Protein AF-X1PPM9-F1 (afdb_monomer_lite)

Secondary structure (DSSP, 8-state):
--EEEE--SSTTT--HHHHHHHHHH-B-TT-PBPEEEEEE-IIIIIHHHTT-GGGHHHHHHHHSSSTHHHHHHHHHTTSS-HHHHHHHHHHHHHHHHHHTT-SEEEEE----SSS--S-EEEEEES-HHHHHHHHHHHHS----TTS--S------

Organism: NCBI:txid412755

Radius of gyration: 18.26 Å; chains: 1; bounding box: 56×37×51 Å

pLDDT: mean 86.13, std 15.27, range [41.34, 98.5]

Structure (mmCIF, N/CA/C/O backbone):
data_AF-X1PPM9-F1
#
_entry.id   AF-X1PPM9-F1
#
loop_
_atom_site.group_PDB
_atom_site.id
_atom_site.type_symbol
_atom_site.label_atom_id
_atom_site.label_alt_id
_atom_site.label_comp_id
_atom_site.label_asym_id
_atom_site.label_entity_id
_atom_site.label_seq_id
_atom_site.pdbx_PDB_ins_code
_atom_site.Cartn_x
_atom_site.Cartn_y
_atom_site.Cartn_z
_atom_site.occupancy
_atom_site.B_iso_or_equiv
_atom_site.auth_seq_id
_atom_site.auth_comp_id
_atom_site.auth_asym_id
_atom_site.auth_atom_id
_atom_site.pdbx_PDB_model_num
ATOM 1 N N . SER A 1 1 ? 13.149 1.661 -19.475 1.00 69.06 1 SER A N 1
ATOM 2 C CA . SER A 1 1 ? 12.434 1.715 -18.191 1.00 69.06 1 SER A CA 1
ATOM 3 C C . SER A 1 1 ? 11.680 3.024 -18.081 1.00 69.06 1 SER A C 1
ATOM 5 O O . SER A 1 1 ? 12.288 4.085 -18.202 1.00 69.06 1 SER A O 1
ATOM 7 N N . SER A 1 2 ? 10.362 2.937 -17.931 1.00 85.44 2 SER A N 1
ATOM 8 C CA . SER A 1 2 ? 9.501 4.077 -17.608 1.00 85.44 2 SER A CA 1
ATOM 9 C C . SER A 1 2 ? 9.256 4.099 -16.104 1.00 85.44 2 SER A C 1
ATOM 11 O O . SER A 1 2 ? 9.247 3.050 -15.465 1.00 85.44 2 SER A O 1
ATOM 13 N N . PHE A 1 3 ? 9.021 5.283 -15.553 1.00 88.94 3 PHE A N 1
ATOM 14 C CA . PHE A 1 3 ? 8.769 5.479 -14.131 1.00 88.94 3 PHE A CA 1
ATOM 15 C C . PHE A 1 3 ? 7.473 6.268 -13.939 1.00 88.94 3 PHE A C 1
ATOM 17 O O . PHE A 1 3 ? 7.254 7.268 -14.625 1.00 88.94 3 PHE A O 1
ATOM 24 N N . ALA A 1 4 ? 6.631 5.842 -13.000 1.00 92.94 4 ALA A N 1
ATOM 25 C CA . ALA A 1 4 ? 5.403 6.537 -12.639 1.00 92.94 4 ALA A CA 1
ATOM 26 C C . ALA A 1 4 ? 5.354 6.836 -11.139 1.00 92.94 4 ALA A C 1
ATOM 28 O O . ALA A 1 4 ? 5.344 5.929 -10.304 1.00 92.94 4 ALA A O 1
ATOM 29 N N . LEU A 1 5 ? 5.233 8.123 -10.811 1.00 94.00 5 LEU A N 1
ATOM 30 C CA . LEU A 1 5 ? 4.837 8.577 -9.483 1.00 94.00 5 LEU A CA 1
ATOM 31 C C . LEU A 1 5 ? 3.307 8.579 -9.386 1.00 94.00 5 LEU A C 1
ATOM 33 O O . LEU A 1 5 ? 2.625 9.215 -10.189 1.00 94.00 5 LEU A O 1
ATOM 37 N N . ILE A 1 6 ? 2.770 7.886 -8.387 1.00 94.81 6 ILE A N 1
ATOM 38 C CA . ILE A 1 6 ? 1.341 7.842 -8.086 1.00 94.81 6 ILE A CA 1
ATOM 39 C C . ILE A 1 6 ? 1.112 8.555 -6.756 1.00 94.81 6 ILE A C 1
ATOM 41 O O . ILE A 1 6 ? 1.338 7.981 -5.690 1.00 94.81 6 ILE A O 1
ATOM 45 N N . ASP A 1 7 ? 0.626 9.792 -6.841 1.00 93.00 7 ASP A N 1
ATOM 46 C CA . ASP A 1 7 ? 0.238 10.612 -5.692 1.00 93.00 7 ASP A CA 1
ATOM 47 C C . ASP A 1 7 ? -1.289 10.805 -5.663 1.00 93.00 7 ASP A C 1
ATOM 49 O O . ASP A 1 7 ? -1.839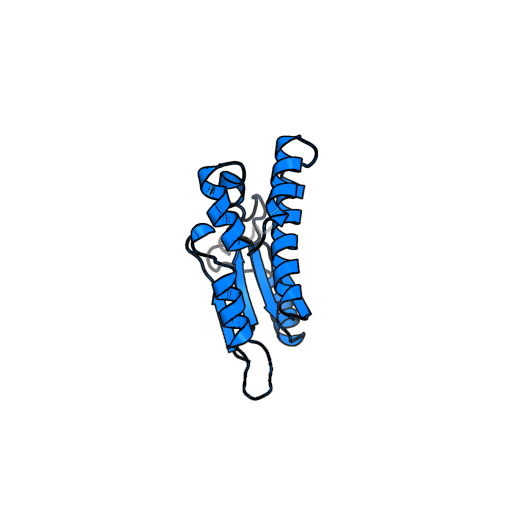 11.704 -6.307 1.00 93.00 7 ASP A O 1
ATOM 53 N N . PRO A 1 8 ? -2.031 9.895 -5.011 1.00 91.38 8 PRO A N 1
ATOM 54 C CA . PRO A 1 8 ? -3.467 10.037 -4.890 1.00 91.38 8 PRO A CA 1
ATOM 55 C C . PRO A 1 8 ? -3.798 11.081 -3.810 1.00 91.38 8 PRO A C 1
ATOM 57 O O . PRO A 1 8 ? -3.295 10.980 -2.693 1.00 91.38 8 PRO A O 1
ATOM 60 N N . PRO A 1 9 ? -4.800 11.957 -4.014 1.00 86.94 9 PRO A N 1
ATOM 61 C CA . PRO A 1 9 ? -5.255 12.888 -2.969 1.00 86.94 9 PRO A CA 1
ATOM 62 C C . PRO A 1 9 ? -5.887 12.179 -1.748 1.00 86.94 9 PRO A C 1
ATOM 64 O O . PRO A 1 9 ? -6.321 12.815 -0.793 1.00 86.94 9 PRO A O 1
ATOM 67 N N . GLY A 1 10 ? -6.016 10.850 -1.792 1.00 89.50 10 GLY A N 1
ATOM 68 C CA . GLY A 1 10 ? -6.498 10.005 -0.708 1.00 89.50 10 GLY A CA 1
ATOM 69 C C . GLY A 1 10 ? -6.859 8.603 -1.199 1.00 89.50 10 GLY A C 1
ATOM 70 O O . GLY A 1 10 ? -7.003 8.355 -2.400 1.00 89.50 10 GLY A O 1
ATOM 71 N N . TYR A 1 11 ? -7.080 7.676 -0.262 1.00 92.44 11 TYR A N 1
ATOM 72 C CA . TYR A 1 11 ? -7.285 6.254 -0.580 1.00 92.44 11 TYR A CA 1
ATOM 73 C C . TYR A 1 11 ? -8.468 5.985 -1.530 1.00 92.44 11 TYR A C 1
ATOM 75 O O . TYR A 1 11 ? -8.435 5.035 -2.300 1.00 92.44 11 TYR A O 1
ATOM 83 N N . LYS A 1 12 ? -9.499 6.846 -1.548 1.00 93.88 12 LYS A N 1
ATOM 84 C CA . LYS A 1 12 ? -10.661 6.706 -2.449 1.00 93.88 12 LYS A CA 1
ATOM 85 C C . LYS A 1 12 ? -10.312 6.871 -3.936 1.00 93.88 12 LYS A C 1
ATOM 87 O O . LYS A 1 12 ? -11.069 6.415 -4.798 1.00 93.88 12 LYS A O 1
ATOM 92 N N . ARG A 1 13 ? -9.218 7.577 -4.245 1.00 93.56 13 ARG A N 1
ATOM 93 C CA . ARG A 1 13 ? -8.763 7.856 -5.618 1.00 93.56 13 ARG A CA 1
ATOM 94 C C . ARG A 1 13 ? -7.652 6.912 -6.076 1.00 93.56 13 ARG A C 1
ATOM 96 O O . ARG A 1 13 ? -7.485 6.751 -7.280 1.00 93.56 13 ARG A O 1
ATOM 103 N N . LEU A 1 14 ? -6.979 6.226 -5.153 1.00 94.19 14 LEU A N 1
ATOM 104 C CA . LEU A 1 14 ? -6.056 5.141 -5.475 1.00 94.19 14 LEU A CA 1
ATOM 105 C C . LEU A 1 14 ? -6.854 3.858 -5.734 1.00 94.19 14 LEU A C 1
ATOM 107 O O . LEU A 1 14 ? -7.304 3.201 -4.804 1.00 94.19 14 LEU A O 1
ATOM 111 N N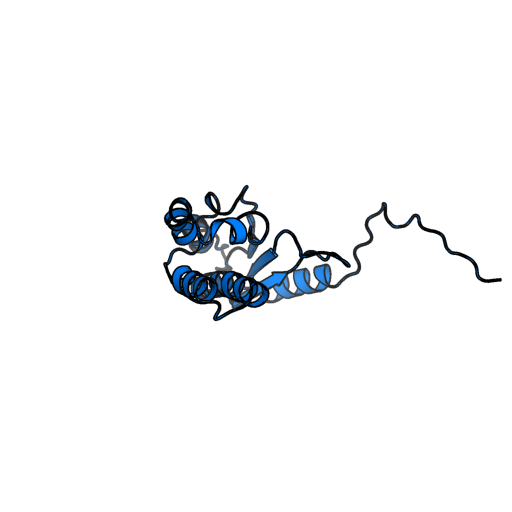 . ARG A 1 15 ? -7.097 3.529 -7.006 1.00 96.31 15 ARG A N 1
ATOM 112 C CA . ARG A 1 15 ? -7.867 2.338 -7.400 1.00 96.31 15 ARG A CA 1
ATOM 113 C C . ARG A 1 15 ? -6.931 1.248 -7.907 1.00 96.31 15 ARG A C 1
ATOM 115 O O . ARG A 1 15 ? -6.144 1.505 -8.817 1.00 96.31 15 ARG A O 1
ATOM 122 N N . TRP A 1 16 ? -7.108 0.016 -7.432 1.00 97.88 16 TRP A N 1
ATOM 123 C CA . TRP A 1 16 ? -6.342 -1.144 -7.896 1.00 97.88 16 TRP A CA 1
ATOM 124 C C . TRP A 1 16 ? -6.437 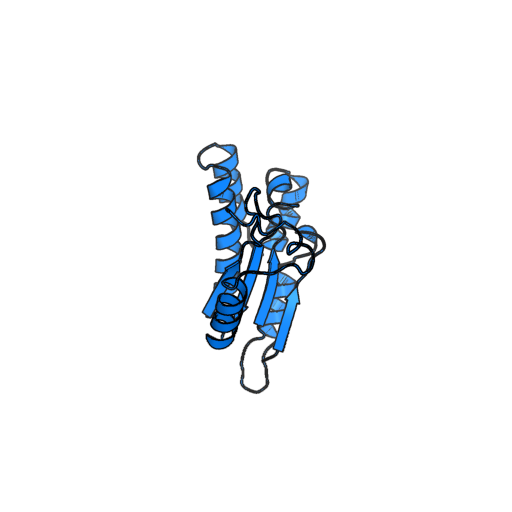-1.343 -9.411 1.00 97.88 16 TRP A C 1
ATOM 126 O O . TRP A 1 16 ? -5.466 -1.682 -10.077 1.00 97.88 16 TRP A O 1
ATOM 136 N N . SER A 1 17 ? -7.604 -1.058 -9.996 1.00 96.94 17 SER A N 1
ATOM 137 C CA . SER A 1 17 ? -7.806 -1.112 -11.447 1.00 96.94 17 SER A CA 1
ATOM 138 C C . SER A 1 17 ? -6.863 -0.193 -12.225 1.00 96.94 17 SER A C 1
ATOM 140 O O . SER A 1 17 ? -6.483 -0.530 -13.340 1.00 96.94 17 SER A O 1
ATOM 142 N N . THR A 1 18 ? -6.504 0.965 -11.665 1.00 95.06 18 THR A N 1
ATOM 143 C CA . THR A 1 18 ? -5.561 1.897 -12.295 1.00 95.06 18 THR A CA 1
ATOM 144 C C . THR A 1 18 ? -4.159 1.305 -12.282 1.00 95.06 18 THR A C 1
ATOM 146 O O . THR A 1 18 ? -3.510 1.288 -13.320 1.00 95.06 18 THR A O 1
ATOM 149 N N . ILE A 1 19 ? -3.740 0.732 -11.150 1.00 95.81 19 ILE A N 1
ATOM 150 C CA . ILE A 1 19 ? -2.447 0.047 -11.018 1.00 95.81 19 ILE A CA 1
ATOM 151 C C . ILE A 1 19 ? -2.366 -1.118 -12.008 1.00 95.81 19 ILE A C 1
ATOM 153 O O . ILE A 1 19 ? -1.425 -1.188 -12.786 1.00 95.81 19 ILE A O 1
ATOM 157 N N . LYS A 1 20 ? -3.404 -1.963 -12.089 1.00 95.81 20 LYS A N 1
ATOM 158 C CA . LYS A 1 20 ? -3.460 -3.060 -13.070 1.00 95.81 20 LYS A CA 1
ATOM 159 C C . LYS A 1 20 ? -3.311 -2.579 -14.514 1.00 95.81 20 LYS A C 1
ATOM 161 O O . LYS A 1 20 ? -2.584 -3.200 -15.279 1.00 95.81 20 LYS A O 1
ATOM 166 N N . LYS A 1 21 ? -3.980 -1.483 -14.890 1.00 94.25 21 LYS A N 1
ATOM 167 C CA . LYS A 1 21 ? -3.856 -0.899 -16.237 1.00 94.25 21 LYS A CA 1
ATOM 168 C C . LYS A 1 21 ? -2.441 -0.385 -16.500 1.00 94.25 21 LYS A C 1
ATOM 170 O O . LYS A 1 21 ? -1.894 -0.656 -17.562 1.00 94.25 21 LYS A O 1
ATOM 175 N N . LEU A 1 22 ? -1.847 0.311 -15.532 1.00 92.31 22 LEU A N 1
ATOM 176 C CA . LEU A 1 22 ? -0.469 0.791 -15.618 1.00 92.31 22 LEU A CA 1
ATOM 177 C C . LEU A 1 22 ? 0.516 -0.372 -15.790 1.00 92.31 22 LEU A C 1
ATOM 179 O O . LEU A 1 22 ? 1.369 -0.309 -16.664 1.00 92.31 22 LEU A O 1
ATOM 183 N N . THR A 1 23 ? 0.362 -1.460 -15.035 1.00 90.69 23 THR A N 1
ATOM 184 C CA . THR A 1 23 ? 1.237 -2.634 -15.157 1.00 90.69 23 THR A CA 1
ATOM 185 C C . THR A 1 23 ? 1.009 -3.425 -16.448 1.00 90.69 23 THR A C 1
ATOM 187 O O . THR A 1 23 ? 1.956 -3.996 -16.975 1.00 90.69 23 THR A O 1
ATOM 190 N N . ALA A 1 24 ? -0.222 -3.470 -16.969 1.00 89.38 24 ALA A N 1
ATOM 191 C CA . ALA A 1 24 ? -0.543 -4.195 -18.202 1.00 89.38 24 ALA A CA 1
ATOM 192 C C . ALA A 1 24 ? -0.064 -3.480 -19.477 1.00 89.38 24 ALA A C 1
ATOM 194 O O . ALA A 1 24 ? 0.221 -4.139 -20.471 1.00 89.38 24 ALA A O 1
ATOM 195 N N . HIS A 1 25 ? 0.004 -2.146 -19.460 1.00 87.56 25 HIS A N 1
ATOM 196 C CA . HIS A 1 25 ? 0.351 -1.338 -20.636 1.00 87.56 25 HIS A CA 1
ATOM 197 C C . HIS A 1 25 ? 1.682 -0.593 -20.506 1.00 87.56 25 HIS A C 1
ATOM 199 O O . HIS A 1 25 ? 2.159 -0.015 -21.476 1.00 87.56 25 HIS A O 1
ATOM 205 N N . GLY A 1 26 ? 2.282 -0.585 -19.319 1.00 82.94 26 GLY A N 1
ATOM 206 C CA . GLY A 1 26 ? 3.522 0.121 -19.028 1.00 82.94 26 GLY A CA 1
ATOM 207 C C . GLY A 1 26 ? 4.758 -0.741 -19.231 1.00 82.94 26 GLY A C 1
ATOM 208 O O . GLY A 1 26 ? 5.638 -0.688 -18.386 1.00 82.94 26 GLY A O 1
ATOM 209 N N . SER A 1 27 ? 4.831 -1.555 -20.282 1.00 85.00 27 SER A N 1
ATOM 210 C CA . SER A 1 27 ? 6.073 -2.263 -20.615 1.00 85.00 27 SER A CA 1
ATOM 211 C C . SER A 1 27 ? 6.851 -1.503 -21.682 1.00 85.00 27 SER A C 1
ATOM 213 O O . SER A 1 27 ? 6.264 -1.005 -22.643 1.00 85.00 27 SER A O 1
ATOM 215 N N . ASP A 1 28 ? 8.170 -1.400 -21.518 1.00 82.81 28 ASP A N 1
ATOM 216 C CA . ASP A 1 28 ? 9.028 -0.873 -22.575 1.00 82.81 28 ASP A CA 1
ATOM 217 C C . ASP A 1 28 ? 9.206 -1.891 -23.715 1.00 82.81 28 ASP A C 1
ATOM 219 O O . ASP A 1 28 ? 8.762 -3.038 -23.645 1.00 82.81 28 ASP A O 1
ATOM 223 N N . TRP A 1 29 ? 9.862 -1.471 -24.797 1.00 80.31 29 TRP A N 1
ATOM 224 C CA . TRP A 1 29 ? 10.087 -2.310 -25.978 1.00 80.31 29 TRP A CA 1
ATOM 225 C C . TRP A 1 29 ? 10.944 -3.561 -25.710 1.00 80.31 29 TRP A C 1
ATOM 227 O O . TRP A 1 29 ? 10.968 -4.462 -26.543 1.00 80.31 29 TRP A O 1
ATOM 237 N N . ARG A 1 30 ? 11.648 -3.630 -24.569 1.00 82.69 30 ARG A N 1
ATOM 238 C CA . ARG A 1 30 ? 12.413 -4.806 -24.119 1.00 82.69 30 ARG A CA 1
ATOM 239 C C . ARG A 1 30 ? 11.601 -5.710 -23.189 1.00 82.69 30 ARG A C 1
ATOM 241 O O . ARG A 1 30 ? 12.116 -6.727 -22.741 1.00 82.69 30 ARG A O 1
ATOM 248 N N . GLY A 1 31 ? 10.352 -5.348 -22.899 1.00 83.69 31 GLY A N 1
ATOM 249 C CA . GLY A 1 31 ? 9.470 -6.086 -22.004 1.00 83.69 31 GLY A CA 1
ATOM 250 C C . GLY A 1 31 ? 9.626 -5.731 -20.525 1.00 83.69 31 GLY A C 1
ATOM 251 O O . GLY A 1 31 ? 8.946 -6.348 -19.706 1.00 83.69 31 GLY A O 1
ATOM 252 N N . HIS A 1 32 ? 10.451 -4.739 -20.159 1.00 84.75 32 HIS A N 1
ATOM 253 C CA . HIS A 1 32 ? 10.561 -4.325 -18.757 1.00 84.75 32 HIS A CA 1
ATOM 254 C C . HIS A 1 32 ? 9.305 -3.581 -18.320 1.00 84.75 32 HIS A C 1
ATOM 256 O O . HIS A 1 32 ? 8.836 -2.680 -19.021 1.00 84.75 32 HIS A O 1
ATOM 262 N N . LYS A 1 33 ? 8.773 -3.937 -17.154 1.00 89.94 33 LYS A N 1
ATOM 263 C CA . LYS A 1 33 ? 7.643 -3.263 -16.519 1.00 89.94 33 LYS A CA 1
ATOM 264 C C . LYS A 1 33 ? 8.058 -1.868 -16.058 1.00 89.94 33 LYS A C 1
ATOM 266 O O . LYS A 1 33 ? 9.166 -1.628 -15.596 1.00 89.94 33 LYS A O 1
ATOM 271 N N . MET A 1 34 ? 7.117 -0.944 -16.132 1.00 91.50 34 MET A N 1
ATOM 272 C CA . MET A 1 34 ? 7.242 0.389 -15.569 1.00 91.50 34 MET A CA 1
ATOM 273 C C . MET A 1 34 ? 7.365 0.311 -14.052 1.00 91.50 34 MET A C 1
ATOM 275 O O . MET A 1 34 ? 6.567 -0.355 -13.382 1.00 91.50 34 MET A O 1
ATOM 279 N N . GLU A 1 35 ? 8.330 1.056 -13.531 1.00 92.62 35 GLU A N 1
ATOM 280 C CA . GLU A 1 35 ? 8.556 1.215 -12.104 1.00 92.62 35 GLU A CA 1
ATOM 281 C C . GLU A 1 35 ? 7.492 2.139 -11.511 1.00 92.62 35 GLU A C 1
ATOM 283 O O . GLU A 1 35 ? 7.177 3.194 -12.069 1.00 92.62 35 GLU A O 1
ATOM 288 N N . LEU A 1 36 ? 6.924 1.740 -10.375 1.00 94.94 36 LEU A N 1
ATOM 289 C CA . LEU A 1 36 ? 5.890 2.500 -9.681 1.00 94.94 36 LEU A CA 1
ATOM 290 C C . LEU A 1 36 ? 6.434 3.004 -8.352 1.00 94.94 36 LEU A C 1
ATOM 292 O O . LEU A 1 36 ? 6.862 2.201 -7.528 1.00 94.94 36 LEU A O 1
ATOM 296 N N . LEU A 1 37 ? 6.334 4.308 -8.109 1.00 94.50 37 LEU A N 1
ATOM 297 C CA . LEU A 1 37 ? 6.508 4.893 -6.784 1.00 94.50 37 LEU A CA 1
ATOM 298 C C . LEU A 1 37 ? 5.161 5.432 -6.310 1.00 94.50 37 LEU A C 1
ATOM 300 O O . LEU A 1 37 ? 4.596 6.338 -6.916 1.00 94.50 37 LEU A O 1
ATOM 304 N N . ILE A 1 38 ? 4.622 4.856 -5.242 1.00 95.38 38 ILE A N 1
ATOM 305 C CA . ILE A 1 38 ? 3.244 5.083 -4.805 1.00 95.38 38 ILE A CA 1
ATOM 306 C C . ILE A 1 38 ? 3.252 5.741 -3.432 1.00 95.38 38 ILE A C 1
ATOM 308 O O . ILE A 1 38 ? 3.752 5.166 -2.466 1.00 95.38 38 ILE A O 1
ATOM 312 N N . MET A 1 39 ? 2.634 6.914 -3.325 1.00 93.75 39 MET A N 1
ATOM 313 C CA . MET A 1 39 ? 2.342 7.544 -2.040 1.00 93.75 39 MET A CA 1
ATOM 314 C C . MET A 1 39 ? 1.122 6.858 -1.426 1.00 93.75 39 MET A C 1
ATOM 316 O O . MET A 1 39 ? -0.026 7.156 -1.754 1.00 93.75 39 MET A O 1
ATOM 320 N N . PHE A 1 40 ? 1.368 5.873 -0.565 1.00 94.12 40 PHE A N 1
ATOM 321 C CA . PHE A 1 40 ? 0.325 5.064 0.045 1.00 94.12 40 PHE A CA 1
ATOM 322 C C . PHE A 1 40 ? -0.327 5.817 1.223 1.00 94.12 40 PHE A C 1
ATOM 324 O O . PHE A 1 40 ? 0.336 6.074 2.237 1.00 94.12 40 PHE A O 1
ATOM 331 N N . PRO A 1 41 ? -1.629 6.166 1.130 1.00 91.62 41 PRO A N 1
ATOM 332 C CA . PRO A 1 41 ? -2.298 7.076 2.064 1.00 91.62 41 PRO A CA 1
ATOM 333 C C . PRO A 1 41 ? -2.786 6.357 3.338 1.00 91.62 41 PRO A C 1
ATOM 335 O O . PRO A 1 41 ? -3.979 6.383 3.667 1.00 91.62 41 PRO A O 1
ATOM 338 N N . LEU A 1 42 ? -1.867 5.691 4.047 1.00 90.88 42 LEU A N 1
ATOM 339 C CA . LEU A 1 42 ? -2.171 4.857 5.213 1.00 90.88 42 LEU A CA 1
ATOM 340 C C . LEU A 1 42 ? -2.685 5.677 6.406 1.00 90.88 42 LEU A C 1
ATOM 342 O O . LEU A 1 42 ? -3.828 5.507 6.833 1.00 90.88 42 LEU A O 1
ATOM 346 N N . GLU A 1 43 ? -1.844 6.562 6.941 1.00 85.12 43 GLU A N 1
ATOM 347 C CA . GLU A 1 43 ? -2.054 7.177 8.261 1.00 85.12 43 GLU A CA 1
ATOM 348 C C . GLU A 1 43 ? -3.034 8.349 8.176 1.00 85.12 43 GLU A C 1
ATOM 350 O O . GLU A 1 43 ? -3.951 8.468 8.989 1.00 85.12 43 GLU A O 1
ATOM 355 N N . MET A 1 44 ? -2.930 9.154 7.116 1.00 75.00 44 MET A N 1
ATOM 356 C CA . MET A 1 44 ? -3.797 10.318 6.911 1.00 75.00 44 MET A CA 1
ATOM 357 C C . MET A 1 44 ? -5.266 9.961 6.668 1.00 75.00 44 MET A C 1
ATOM 359 O O . MET A 1 44 ? -6.156 10.733 7.036 1.00 75.00 44 MET A O 1
ATOM 363 N N . ALA A 1 45 ? -5.547 8.814 6.036 1.00 85.88 45 ALA A N 1
ATOM 364 C CA . ALA A 1 45 ? -6.888 8.542 5.526 1.00 85.88 45 ALA A CA 1
ATOM 365 C C . ALA A 1 45 ? -7.358 7.093 5.688 1.00 85.88 45 ALA A C 1
ATOM 367 O O . ALA A 1 45 ? -8.486 6.891 6.139 1.00 85.88 45 ALA A O 1
ATOM 368 N N . LEU A 1 46 ? -6.556 6.085 5.339 1.00 93.12 46 LEU A N 1
ATOM 369 C CA . LEU A 1 46 ? -7.030 4.699 5.351 1.00 93.12 46 LEU A CA 1
ATOM 370 C C . LEU A 1 46 ? -7.344 4.209 6.773 1.00 93.12 46 LEU A C 1
ATOM 372 O O . LEU A 1 46 ? -8.465 3.772 7.029 1.00 93.12 46 LEU A O 1
ATOM 376 N N . LEU A 1 47 ? -6.405 4.344 7.716 1.00 92.94 47 LEU A N 1
ATOM 377 C CA . LEU A 1 47 ? -6.572 3.841 9.088 1.00 92.94 47 LEU A CA 1
ATOM 378 C C . LEU A 1 47 ? -7.774 4.454 9.809 1.00 92.94 47 LEU A C 1
ATOM 380 O O . LEU A 1 47 ? -8.528 3.737 10.470 1.00 92.94 47 LEU A O 1
ATOM 384 N N . ARG A 1 48 ? -7.972 5.769 9.651 1.00 90.62 48 ARG A N 1
ATOM 385 C CA . ARG A 1 48 ? -9.089 6.522 10.251 1.00 90.62 48 ARG A CA 1
ATOM 386 C C . ARG A 1 48 ? -10.455 6.077 9.731 1.00 90.62 48 ARG A C 1
ATOM 388 O O . ARG A 1 48 ? -11.458 6.280 10.403 1.00 90.62 48 ARG A O 1
ATOM 395 N N . ASN A 1 49 ? -10.500 5.505 8.530 1.00 94.94 49 ASN A N 1
ATOM 396 C CA . ASN A 1 49 ? -11.739 5.103 7.871 1.00 94.94 49 ASN A CA 1
ATOM 397 C C . ASN A 1 49 ? -11.904 3.576 7.769 1.00 94.94 49 ASN A C 1
ATOM 399 O O . ASN A 1 49 ? -12.909 3.125 7.226 1.00 94.94 49 ASN A O 1
ATOM 403 N N . LEU A 1 50 ? -10.969 2.783 8.309 1.00 95.88 50 LEU A N 1
ATOM 404 C CA . LEU A 1 50 ? -10.953 1.319 8.182 1.00 95.88 50 LEU A CA 1
ATOM 405 C C . LEU A 1 50 ? -12.224 0.648 8.731 1.00 95.88 50 LEU A C 1
ATOM 407 O O . LEU A 1 50 ? -12.701 -0.336 8.174 1.00 95.88 50 LEU A O 1
ATOM 411 N N . THR A 1 51 ? -12.779 1.184 9.818 1.00 94.44 51 THR A N 1
ATOM 412 C CA . THR A 1 51 ? -13.953 0.625 10.508 1.00 94.44 51 THR A CA 1
ATOM 413 C C . THR A 1 51 ? -15.279 1.228 10.034 1.00 94.44 51 THR A C 1
ATOM 415 O O . THR A 1 51 ? -16.341 0.757 10.430 1.00 94.44 51 THR A O 1
ATOM 418 N N . ARG A 1 52 ? -15.247 2.248 9.166 1.00 95.75 52 ARG A N 1
ATOM 419 C CA . ARG A 1 52 ? -16.439 2.975 8.707 1.00 95.75 52 ARG A CA 1
ATOM 420 C C . ARG A 1 52 ? -17.134 2.232 7.570 1.00 95.75 52 ARG A C 1
ATOM 422 O O . ARG A 1 52 ? -16.540 2.000 6.515 1.00 95.75 52 ARG A O 1
ATOM 429 N N . SER A 1 53 ? -18.401 1.875 7.771 1.00 95.00 53 SER A N 1
ATOM 430 C CA . SER A 1 53 ? -19.210 1.104 6.812 1.00 95.00 53 SER A CA 1
ATOM 431 C C . SER A 1 53 ? -19.294 1.753 5.421 1.00 95.00 53 SER A C 1
ATOM 433 O O . SER A 1 53 ? -19.077 1.103 4.401 1.00 95.00 53 SER A O 1
ATOM 435 N N . GLU A 1 54 ? -19.467 3.070 5.371 1.00 96.44 54 GLU A N 1
ATOM 436 C CA . GLU A 1 54 ? -19.556 3.879 4.159 1.00 96.44 54 GLU A CA 1
ATOM 437 C C . GLU A 1 54 ? -18.233 3.948 3.372 1.00 96.44 54 GLU A C 1
ATOM 439 O O . GLU A 1 54 ? -18.199 4.355 2.207 1.00 96.44 54 GLU A O 1
ATOM 444 N N . CYS A 1 55 ? -17.119 3.555 3.994 1.00 96.69 55 CYS A N 1
ATOM 445 C CA . CYS A 1 55 ? -15.794 3.577 3.383 1.00 96.69 55 CYS A CA 1
ATOM 446 C C . CYS A 1 55 ? -15.393 2.228 2.769 1.00 96.69 55 CYS A C 1
ATOM 448 O O . CYS A 1 55 ? -14.515 2.209 1.901 1.00 96.69 55 CYS A O 1
ATOM 450 N N . GLN A 1 56 ? -16.061 1.129 3.137 1.00 97.25 56 GLN A N 1
ATOM 451 C CA . GLN A 1 56 ? -15.669 -0.240 2.775 1.00 97.25 56 GLN A CA 1
ATOM 452 C C . GLN A 1 56 ? -15.524 -0.437 1.262 1.00 97.25 56 GLN A C 1
ATOM 454 O O . GLN A 1 56 ? -14.479 -0.879 0.796 1.00 97.25 56 GLN A O 1
ATOM 459 N N . ALA A 1 57 ? -16.497 0.021 0.467 1.00 97.75 57 ALA A N 1
ATOM 460 C CA . ALA A 1 57 ? -16.429 -0.082 -0.993 1.00 97.75 57 ALA A CA 1
ATOM 461 C C . ALA A 1 57 ? -15.208 0.642 -1.595 1.00 97.75 57 ALA A C 1
ATOM 463 O O . ALA A 1 57 ? -14.665 0.226 -2.617 1.00 97.75 57 ALA A O 1
ATOM 464 N N . SER A 1 58 ? -14.756 1.739 -0.980 1.00 97.38 58 SER A N 1
ATOM 465 C CA . SER A 1 58 ? -13.550 2.445 -1.429 1.00 97.38 58 SER A CA 1
ATOM 466 C C . SER A 1 58 ? -12.272 1.704 -1.043 1.00 97.38 58 SER A C 1
ATOM 468 O O . SER A 1 58 ? -11.328 1.714 -1.826 1.00 97.38 58 SER A O 1
ATOM 470 N N . ILE A 1 59 ? -12.254 1.042 0.115 1.00 98.06 59 ILE A N 1
ATOM 471 C CA . ILE A 1 59 ? -11.120 0.229 0.570 1.00 98.06 59 ILE A CA 1
ATOM 472 C C . ILE A 1 59 ? -11.001 -1.042 -0.287 1.00 98.06 59 ILE A C 1
ATOM 474 O O . ILE A 1 59 ? -9.919 -1.345 -0.783 1.00 98.06 59 ILE A O 1
ATOM 478 N N . THR A 1 60 ? -12.114 -1.707 -0.602 1.00 98.50 60 THR A N 1
ATOM 479 C CA . THR A 1 60 ? -12.127 -2.819 -1.566 1.00 98.50 60 THR A CA 1
ATOM 480 C C . THR A 1 60 ? -11.621 -2.381 -2.938 1.00 98.50 60 THR A C 1
ATOM 482 O O . THR A 1 60 ? -10.853 -3.100 -3.567 1.00 98.50 60 THR A O 1
ATOM 485 N N . ARG A 1 61 ? -11.970 -1.176 -3.413 1.00 98.00 61 ARG A N 1
ATOM 486 C CA . ARG A 1 61 ? -11.416 -0.641 -4.673 1.00 98.00 61 ARG A CA 1
ATOM 487 C C . ARG A 1 61 ? -9.918 -0.339 -4.607 1.00 98.00 61 ARG A C 1
ATOM 489 O O . ARG A 1 61 ? -9.262 -0.447 -5.642 1.00 98.00 61 ARG A O 1
ATOM 496 N N . LEU A 1 62 ? -9.400 0.063 -3.446 1.00 97.75 62 LEU A N 1
ATOM 497 C CA . LEU A 1 62 ? -7.974 0.316 -3.223 1.00 97.75 62 LEU A CA 1
ATOM 498 C C . LEU A 1 62 ? -7.156 -0.970 -3.365 1.00 97.75 62 LEU A C 1
ATOM 500 O O . LEU A 1 62 ? -6.177 -0.975 -4.105 1.00 97.75 62 LEU A O 1
ATOM 504 N N . TYR A 1 63 ? -7.580 -2.041 -2.691 1.00 98.25 63 TYR A N 1
ATOM 505 C CA . TYR A 1 63 ? -6.884 -3.333 -2.695 1.00 98.25 63 TYR A CA 1
ATOM 506 C C . TYR A 1 63 ? -7.261 -4.233 -3.878 1.00 98.25 63 TYR A C 1
ATOM 508 O O . TYR A 1 63 ? -6.516 -5.135 -4.244 1.00 98.25 63 TYR A O 1
ATOM 516 N N . GLY A 1 64 ? -8.424 -4.002 -4.488 1.00 97.75 64 GLY A N 1
ATOM 517 C CA . GLY A 1 64 ? -8.978 -4.855 -5.539 1.00 97.75 64 GLY A CA 1
ATOM 518 C C . GLY A 1 64 ? -9.550 -6.182 -5.032 1.00 97.75 64 GLY A C 1
ATOM 519 O O . GLY A 1 64 ? -9.842 -7.049 -5.852 1.00 97.75 64 GLY A O 1
ATOM 520 N N . ASN A 1 65 ? -9.695 -6.347 -3.715 1.00 97.69 65 ASN A N 1
ATOM 521 C CA . ASN A 1 65 ? -10.199 -7.545 -3.049 1.00 97.69 65 ASN A CA 1
ATOM 522 C C . ASN A 1 65 ? -10.780 -7.200 -1.658 1.00 97.69 65 ASN A C 1
ATOM 524 O O . ASN A 1 65 ? -10.768 -6.038 -1.242 1.00 97.69 65 ASN A O 1
ATOM 528 N N . HIS A 1 66 ? -11.277 -8.214 -0.947 1.00 98.31 66 HIS A N 1
ATOM 529 C CA . HIS A 1 66 ? -11.871 -8.093 0.392 1.00 98.31 66 HIS A CA 1
ATOM 530 C C . HIS A 1 66 ? -10.944 -8.551 1.536 1.00 98.31 66 HIS A C 1
ATOM 532 O O . HIS A 1 66 ? -11.363 -8.569 2.686 1.00 98.31 66 HIS A O 1
ATOM 538 N N . GLN A 1 67 ? -9.677 -8.889 1.269 1.00 98.38 67 GLN A N 1
ATOM 539 C CA . GLN A 1 67 ? -8.764 -9.448 2.285 1.00 98.38 67 GLN A CA 1
ATOM 540 C C . GLN A 1 67 ? -8.476 -8.473 3.441 1.00 98.38 67 GLN A C 1
ATOM 542 O O . GLN A 1 67 ? -8.178 -8.882 4.557 1.00 98.38 67 GLN A O 1
ATOM 547 N N . TRP A 1 68 ? -8.617 -7.168 3.206 1.00 98.25 68 TRP A N 1
ATOM 548 C CA . TRP A 1 68 ? -8.492 -6.143 4.245 1.00 98.25 68 TRP A CA 1
ATOM 549 C C . TRP A 1 68 ? -9.576 -6.248 5.335 1.00 98.25 68 TRP A C 1
ATOM 551 O O . TRP A 1 68 ? -9.403 -5.703 6.427 1.00 98.25 68 TRP A O 1
ATOM 561 N N . GLU A 1 69 ? -10.698 -6.921 5.059 1.00 98.25 69 GLU A N 1
ATOM 562 C CA . GLU A 1 69 ? -11.787 -7.084 6.021 1.00 98.25 69 GLU A CA 1
ATOM 563 C C . GLU A 1 69 ? -11.377 -7.947 7.210 1.00 98.25 69 GLU A C 1
ATOM 565 O O . GLU A 1 69 ? -11.789 -7.645 8.326 1.00 98.25 69 GLU A O 1
ATOM 570 N N . GLU A 1 70 ? -10.519 -8.947 7.005 1.00 98.19 70 GLU A N 1
ATOM 571 C CA . GLU A 1 70 ? -9.965 -9.771 8.083 1.00 98.19 70 GLU A CA 1
ATOM 572 C C . GLU A 1 70 ? -9.150 -8.913 9.060 1.00 98.19 70 GLU A C 1
ATOM 574 O O . GLU A 1 70 ? -9.393 -8.931 10.264 1.00 98.19 70 GLU A O 1
ATOM 579 N N . ILE A 1 71 ? -8.289 -8.036 8.531 1.00 98.19 71 ILE A N 1
ATOM 580 C CA . ILE A 1 71 ? -7.506 -7.080 9.330 1.00 98.19 71 ILE A CA 1
ATOM 581 C C . ILE A 1 71 ? -8.436 -6.140 10.117 1.00 98.19 71 ILE A C 1
ATOM 583 O O . ILE A 1 71 ? -8.179 -5.824 11.280 1.00 98.19 71 ILE A O 1
ATOM 587 N N . LYS A 1 72 ? -9.544 -5.693 9.505 1.00 97.69 72 LYS A N 1
ATOM 588 C CA . LYS A 1 72 ? -10.573 -4.896 10.193 1.00 97.69 72 LYS A CA 1
ATOM 589 C C . LYS A 1 72 ? -11.210 -5.688 11.340 1.00 97.69 72 LYS A C 1
ATOM 591 O O . LYS A 1 72 ? -11.382 -5.115 12.414 1.00 97.69 72 LYS A O 1
ATOM 596 N N . GLN A 1 73 ? -11.579 -6.952 11.129 1.00 97.81 73 GLN A N 1
ATOM 597 C CA . GLN A 1 73 ? -12.218 -7.769 12.167 1.00 97.81 73 GLN A CA 1
ATOM 598 C C . GLN A 1 73 ? -11.270 -8.068 13.327 1.00 97.81 73 GLN A C 1
ATOM 600 O O . GLN A 1 73 ? -11.662 -7.932 14.487 1.00 97.81 73 GLN A O 1
ATOM 605 N N . ASP A 1 74 ? -10.011 -8.393 13.041 1.00 97.75 74 ASP A N 1
ATOM 606 C CA . ASP A 1 74 ? -8.998 -8.608 14.076 1.00 97.75 74 ASP A CA 1
ATOM 607 C C . ASP A 1 74 ? -8.773 -7.337 14.909 1.00 97.75 74 ASP A C 1
ATOM 609 O O . ASP A 1 74 ? -8.697 -7.404 16.135 1.00 97.75 74 ASP A O 1
ATOM 613 N N . LYS A 1 75 ? -8.771 -6.157 14.271 1.00 96.19 75 LYS A N 1
ATOM 614 C CA . LYS A 1 75 ? -8.712 -4.869 14.980 1.00 96.19 75 LYS A CA 1
ATOM 615 C C . LYS A 1 75 ? -9.941 -4.641 15.866 1.00 96.19 75 LYS A C 1
ATOM 617 O O . LYS A 1 75 ? -9.799 -4.231 17.011 1.00 96.19 75 LYS A O 1
ATOM 622 N N . LEU A 1 76 ? -11.148 -4.857 15.336 1.00 96.50 76 LEU A N 1
ATOM 623 C CA . LEU A 1 76 ? -12.401 -4.631 16.073 1.00 96.50 76 LEU A CA 1
ATOM 624 C C . LEU A 1 76 ? -12.570 -5.590 17.256 1.00 96.50 76 LEU A C 1
ATOM 626 O O . LEU A 1 76 ? -13.159 -5.211 18.261 1.00 96.50 76 LEU A O 1
ATOM 630 N N . SER A 1 77 ? -12.043 -6.808 17.139 1.00 97.00 77 SER A N 1
ATOM 631 C CA . SER A 1 77 ? -12.037 -7.799 18.219 1.00 97.00 77 SER A CA 1
ATOM 632 C C . SER A 1 77 ? -10.882 -7.624 19.210 1.00 97.00 77 SER A C 1
ATOM 634 O O . SER A 1 77 ? -10.804 -8.383 20.170 1.00 97.00 77 SER A O 1
ATOM 636 N N . GLY A 1 78 ? -9.991 -6.647 19.000 1.00 96.31 78 GLY A N 1
ATOM 637 C CA . GLY A 1 78 ? -8.838 -6.403 19.871 1.00 96.31 78 GLY A CA 1
ATOM 638 C C . GLY A 1 78 ? -7.746 -7.472 19.781 1.00 96.31 78 GLY A C 1
ATOM 639 O O . GLY A 1 78 ? -6.883 -7.528 20.648 1.00 96.31 78 GLY A O 1
ATOM 640 N N . LYS A 1 79 ? -7.765 -8.329 18.749 1.00 97.19 79 LYS A N 1
ATOM 641 C CA . LYS A 1 79 ? -6.754 -9.382 18.553 1.00 97.19 79 LYS A CA 1
ATOM 642 C C . LYS A 1 79 ? -5.391 -8.833 18.147 1.00 97.19 79 LYS A C 1
ATOM 644 O O . LYS A 1 79 ? -4.387 -9.494 18.384 1.00 97.19 79 LYS A O 1
ATOM 649 N N . ILE A 1 80 ? -5.375 -7.679 17.479 1.00 97.62 80 ILE A N 1
ATOM 650 C CA . ILE A 1 80 ? -4.159 -7.045 16.970 1.00 97.62 80 ILE A CA 1
ATOM 651 C C . ILE A 1 80 ? -4.127 -5.561 17.322 1.00 97.62 80 ILE A C 1
ATOM 653 O O . ILE A 1 80 ? -5.138 -4.856 17.250 1.00 97.62 80 ILE A O 1
ATOM 657 N N . GLU A 1 81 ? -2.931 -5.083 17.641 1.00 95.50 81 GLU A N 1
ATOM 658 C CA . GLU A 1 81 ? -2.668 -3.682 17.954 1.00 95.50 81 GLU A CA 1
ATOM 659 C C . GLU A 1 81 ? -2.572 -2.816 16.692 1.00 95.50 81 GLU A C 1
ATOM 661 O O . GLU A 1 81 ? -2.361 -3.288 15.570 1.00 95.50 81 GLU A O 1
ATOM 666 N N . LEU A 1 82 ? -2.676 -1.494 16.856 1.00 91.50 82 LEU A N 1
ATOM 667 C CA . LEU A 1 82 ? -2.661 -0.562 15.722 1.00 91.50 82 LEU A CA 1
ATOM 668 C C . LEU A 1 82 ? -1.345 -0.602 14.916 1.00 91.50 82 LEU A C 1
ATOM 670 O O . LEU A 1 82 ? -1.353 -0.363 13.706 1.00 91.50 82 LEU A O 1
ATOM 674 N N . SER A 1 83 ? -0.211 -0.884 15.562 1.00 90.94 83 SER A N 1
ATOM 675 C CA . SER A 1 83 ? 1.084 -1.090 14.895 1.00 90.94 83 SER A CA 1
ATOM 676 C C . SER A 1 83 ? 1.051 -2.285 13.938 1.00 90.94 83 SER A C 1
ATOM 678 O O . SER A 1 83 ? 1.541 -2.186 12.812 1.00 90.94 83 SER A O 1
ATOM 680 N N . GLU A 1 84 ? 0.410 -3.377 14.343 1.00 95.50 84 GLU A N 1
ATOM 681 C CA . GLU A 1 84 ? 0.255 -4.575 13.527 1.00 95.50 84 GLU A CA 1
ATOM 682 C C . GLU A 1 84 ? -0.734 -4.354 12.378 1.00 95.50 84 GLU A C 1
ATOM 684 O O . GLU A 1 84 ? -0.442 -4.720 11.239 1.00 95.50 84 GLU A O 1
ATOM 689 N N . VAL A 1 85 ? -1.852 -3.661 12.629 1.00 95.94 85 VAL A N 1
ATOM 690 C CA . VAL A 1 85 ? -2.810 -3.263 11.578 1.00 95.94 85 VAL A CA 1
ATOM 691 C C . VAL A 1 85 ? -2.099 -2.527 10.441 1.00 95.94 85 VAL A C 1
ATOM 693 O O . VAL A 1 85 ? -2.342 -2.810 9.269 1.00 95.94 85 VAL A O 1
ATOM 696 N N . ARG A 1 86 ? -1.198 -1.594 10.770 1.00 94.06 86 ARG A N 1
ATOM 697 C CA . ARG A 1 86 ? -0.408 -0.851 9.775 1.00 94.06 86 ARG A CA 1
ATOM 698 C C . ARG A 1 86 ? 0.453 -1.771 8.929 1.00 94.06 86 ARG A C 1
ATOM 700 O O . ARG A 1 86 ? 0.389 -1.691 7.705 1.00 94.06 86 ARG A O 1
ATOM 707 N N . GLY A 1 87 ? 1.221 -2.643 9.583 1.00 94.19 87 GLY A N 1
ATOM 708 C CA . GLY A 1 87 ? 2.082 -3.610 8.907 1.00 94.19 87 GLY A CA 1
ATOM 709 C C . GLY A 1 87 ? 1.287 -4.505 7.961 1.00 94.19 87 GLY A C 1
ATOM 710 O O . GLY A 1 87 ? 1.612 -4.589 6.778 1.00 94.19 87 GLY A O 1
ATOM 711 N N . ARG A 1 88 ? 0.179 -5.084 8.442 1.00 97.69 88 ARG A N 1
ATOM 712 C CA . ARG A 1 88 ? -0.681 -5.965 7.639 1.00 97.69 88 ARG A CA 1
ATOM 713 C C . ARG A 1 88 ? -1.313 -5.245 6.442 1.00 97.69 88 ARG A C 1
ATOM 715 O O . ARG A 1 88 ? -1.363 -5.812 5.355 1.00 97.69 88 ARG A O 1
ATOM 722 N N . LEU A 1 89 ? -1.763 -3.996 6.595 1.00 97.44 89 LEU A N 1
ATOM 723 C CA . LEU A 1 89 ? -2.355 -3.222 5.492 1.00 97.44 89 LEU A CA 1
ATOM 724 C C . LEU A 1 89 ? -1.340 -2.854 4.402 1.00 97.44 89 LEU A C 1
ATOM 726 O O . LEU A 1 89 ? -1.703 -2.837 3.221 1.00 97.44 89 LEU A O 1
ATOM 730 N N . VAL A 1 90 ? -0.100 -2.544 4.786 1.00 96.50 90 VAL A N 1
ATOM 731 C CA . VAL A 1 90 ? 0.996 -2.263 3.847 1.00 96.50 90 VAL A CA 1
ATOM 732 C C . VAL A 1 90 ? 1.416 -3.541 3.132 1.00 96.50 90 VAL A C 1
ATOM 734 O O . VAL A 1 90 ? 1.467 -3.558 1.903 1.00 96.50 90 VAL A O 1
ATOM 737 N N . GLU A 1 91 ? 1.633 -4.634 3.867 1.00 97.81 91 GLU A N 1
ATOM 738 C CA . GLU A 1 91 ? 2.000 -5.915 3.259 1.00 97.81 91 GLU A CA 1
ATOM 739 C C . GLU A 1 91 ? 0.906 -6.470 2.350 1.00 97.81 91 GLU A C 1
ATOM 741 O O . GLU A 1 91 ? 1.229 -7.001 1.293 1.00 97.81 91 GLU A O 1
ATOM 746 N N . LEU A 1 92 ? -0.377 -6.271 2.671 1.00 98.38 92 LEU A N 1
ATOM 747 C CA . LEU A 1 92 ? -1.470 -6.641 1.770 1.00 98.38 92 LEU A CA 1
ATOM 748 C C . LEU A 1 92 ? -1.361 -5.916 0.418 1.00 98.38 92 LEU A C 1
ATOM 750 O O . LEU A 1 92 ? -1.541 -6.522 -0.639 1.00 98.38 92 LEU A O 1
ATOM 754 N N . PHE A 1 93 ? -1.031 -4.623 0.433 1.00 98.12 93 PHE A N 1
ATOM 755 C CA . PHE A 1 93 ? -0.851 -3.856 -0.798 1.00 98.12 93 PHE A CA 1
ATOM 756 C C . PHE A 1 93 ? 0.390 -4.325 -1.574 1.00 98.12 93 PHE A C 1
ATOM 758 O O . PHE A 1 93 ? 0.323 -4.538 -2.787 1.00 98.12 93 PHE A O 1
ATOM 765 N N . LYS A 1 94 ? 1.509 -4.557 -0.872 1.00 98.12 94 LYS A N 1
ATOM 766 C CA . LYS A 1 94 ? 2.757 -5.073 -1.459 1.00 98.12 94 LYS A CA 1
ATOM 767 C C . LYS A 1 94 ? 2.570 -6.466 -2.061 1.00 98.12 94 LYS A C 1
ATOM 769 O O . LYS A 1 94 ? 3.040 -6.719 -3.166 1.00 98.12 94 LYS A O 1
ATOM 774 N N . ALA A 1 95 ? 1.841 -7.353 -1.386 1.00 98.31 95 ALA A N 1
ATOM 775 C CA . ALA A 1 95 ? 1.490 -8.678 -1.889 1.00 98.31 95 ALA A CA 1
ATOM 776 C C . ALA A 1 95 ? 0.668 -8.594 -3.183 1.00 98.31 95 ALA A C 1
ATOM 778 O O . ALA A 1 95 ? 0.952 -9.321 -4.133 1.00 98.31 95 ALA A O 1
ATOM 779 N N . GLY A 1 96 ? -0.278 -7.652 -3.265 1.00 98.06 96 GLY A N 1
ATOM 780 C CA . GLY A 1 96 ? -0.992 -7.360 -4.506 1.00 98.06 96 GLY A CA 1
ATOM 781 C C . GLY A 1 96 ? -0.044 -6.985 -5.650 1.00 98.06 96 GLY A C 1
ATOM 782 O O . GLY A 1 96 ? -0.187 -7.502 -6.755 1.00 98.06 96 GLY A O 1
ATOM 783 N N . LEU A 1 97 ? 0.947 -6.123 -5.389 1.00 97.62 97 LEU A N 1
ATOM 784 C CA . LEU A 1 97 ? 1.922 -5.686 -6.398 1.00 97.62 97 LEU A CA 1
ATOM 785 C C . LEU A 1 97 ? 2.810 -6.850 -6.855 1.00 97.62 97 LEU A C 1
ATOM 787 O O . LEU A 1 97 ? 2.996 -7.040 -8.055 1.00 97.62 97 LEU A O 1
ATOM 791 N N . ARG A 1 98 ? 3.277 -7.686 -5.921 1.00 97.19 98 ARG A N 1
ATOM 792 C CA . ARG A 1 98 ? 3.993 -8.935 -6.239 1.00 97.19 98 ARG A CA 1
ATOM 793 C C . ARG A 1 98 ? 3.137 -9.856 -7.117 1.00 97.19 98 ARG A C 1
ATOM 795 O O . ARG A 1 98 ? 3.624 -10.384 -8.110 1.00 97.19 98 ARG A O 1
ATOM 802 N N . GLY A 1 99 ? 1.836 -9.955 -6.834 1.00 96.38 99 GLY A N 1
ATOM 803 C CA . GLY A 1 99 ? 0.867 -10.691 -7.654 1.00 96.38 99 GLY A CA 1
ATOM 804 C C . GLY A 1 99 ? 0.681 -10.152 -9.082 1.00 96.38 99 GLY A C 1
ATOM 805 O O . GLY A 1 99 ? 0.210 -10.884 -9.947 1.00 96.38 99 GLY A O 1
ATOM 806 N N . LEU A 1 100 ? 1.079 -8.904 -9.365 1.00 95.12 100 LEU A N 1
ATOM 807 C CA . LEU A 1 100 ? 1.131 -8.343 -10.725 1.00 95.12 100 LEU A CA 1
ATOM 808 C C . LEU A 1 100 ? 2.471 -8.609 -11.442 1.00 95.12 100 LEU A C 1
ATOM 810 O O . LEU A 1 100 ? 2.685 -8.126 -12.561 1.00 95.12 100 LEU A O 1
ATOM 814 N N . GLY A 1 101 ? 3.371 -9.375 -10.819 1.00 93.81 101 GLY A N 1
ATOM 815 C CA . GLY A 1 101 ? 4.667 -9.765 -11.370 1.00 93.81 101 GLY A CA 1
ATOM 816 C C . GLY A 1 101 ? 5.795 -8.765 -11.115 1.00 93.81 101 GLY A C 1
ATOM 817 O O . GLY A 1 101 ? 6.747 -8.741 -11.889 1.00 93.81 101 GLY A O 1
ATOM 818 N N . TYR A 1 102 ? 5.686 -7.912 -10.092 1.00 94.31 102 TYR A N 1
ATOM 819 C CA . TYR A 1 102 ? 6.820 -7.112 -9.619 1.00 94.31 102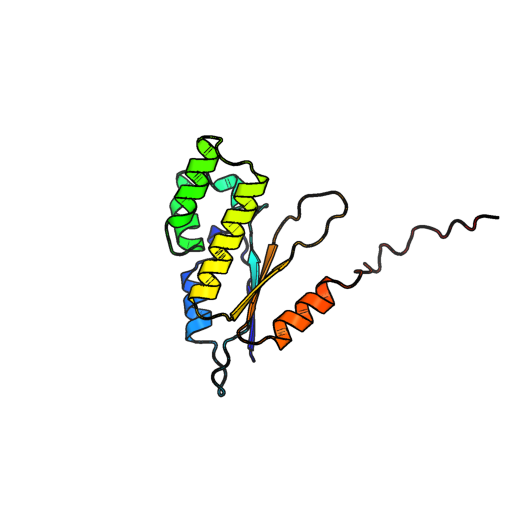 TYR A CA 1
ATOM 820 C C . TYR A 1 102 ? 7.699 -7.946 -8.682 1.00 94.31 102 TYR A C 1
ATOM 822 O O . TYR A 1 102 ? 7.211 -8.475 -7.683 1.00 94.31 102 TYR A O 1
ATOM 830 N N . ASN A 1 103 ? 8.992 -8.035 -8.993 1.00 92.50 103 ASN A N 1
ATOM 831 C CA . ASN A 1 103 ? 9.955 -8.837 -8.231 1.00 92.50 103 ASN A CA 1
ATOM 832 C C . ASN A 1 103 ? 10.465 -8.101 -6.985 1.00 92.50 103 ASN A C 1
ATOM 834 O O . ASN A 1 103 ? 10.712 -8.721 -5.953 1.00 92.50 103 ASN A O 1
ATOM 838 N N . TYR A 1 104 ? 10.582 -6.775 -7.068 1.00 93.81 104 TYR A N 1
ATOM 839 C CA . TYR A 1 104 ? 11.118 -5.926 -6.010 1.00 93.81 104 TYR A CA 1
ATOM 840 C C . TYR A 1 104 ? 10.026 -4.974 -5.538 1.00 93.81 104 TYR A C 1
ATOM 842 O O . TYR A 1 104 ? 9.648 -4.044 -6.251 1.00 93.81 104 TYR A O 1
ATOM 850 N N . VAL A 1 105 ? 9.489 -5.228 -4.342 1.00 95.56 105 VAL A N 1
ATOM 851 C CA . VAL A 1 105 ? 8.433 -4.404 -3.743 1.00 95.56 105 VAL A CA 1
ATOM 852 C C . VAL A 1 105 ? 8.824 -4.010 -2.326 1.00 95.56 105 VAL A C 1
ATOM 854 O O . VAL A 1 105 ? 8.766 -4.830 -1.405 1.00 95.56 105 VAL A O 1
ATOM 857 N N . GLU A 1 106 ? 9.178 -2.740 -2.165 1.00 92.69 106 GLU A N 1
ATOM 858 C CA . GLU A 1 106 ? 9.707 -2.157 -0.932 1.00 92.69 106 GLU A CA 1
ATOM 859 C C . GLU A 1 106 ? 8.798 -1.034 -0.440 1.00 92.69 106 GLU A C 1
ATOM 861 O O . GLU A 1 106 ? 8.137 -0.368 -1.237 1.00 92.69 106 GLU A O 1
ATOM 866 N N . ASP A 1 107 ? 8.765 -0.807 0.872 1.00 92.25 107 ASP A N 1
ATOM 867 C CA . ASP A 1 107 ? 8.124 0.371 1.444 1.00 92.25 107 ASP A CA 1
ATOM 868 C C . ASP A 1 107 ? 9.092 1.179 2.298 1.00 92.25 107 ASP A C 1
ATOM 870 O O . ASP A 1 107 ? 9.921 0.652 3.037 1.00 92.25 107 ASP A O 1
ATOM 874 N N . PHE A 1 108 ? 8.962 2.491 2.189 1.00 88.25 108 PHE A N 1
ATOM 875 C CA . PHE A 1 108 ? 9.814 3.449 2.850 1.00 88.25 108 PHE A CA 1
ATOM 876 C C . PHE A 1 108 ? 8.964 4.392 3.686 1.00 88.25 108 PHE A C 1
ATOM 878 O O . PHE A 1 108 ? 7.977 4.970 3.223 1.00 88.25 108 PHE A O 1
ATOM 885 N N . LYS A 1 109 ? 9.378 4.567 4.937 1.00 84.81 109 LYS A N 1
ATOM 886 C CA . LYS A 1 109 ? 8.765 5.493 5.885 1.00 84.81 109 LYS A CA 1
ATOM 887 C C . LYS A 1 109 ? 9.554 6.801 5.844 1.00 84.81 109 LYS A C 1
ATOM 889 O O . LYS A 1 109 ? 10.751 6.770 6.143 1.00 84.81 109 LYS A O 1
ATOM 894 N N . PRO A 1 110 ? 8.957 7.933 5.427 1.00 74.31 110 PRO A N 1
ATOM 895 C CA . PRO A 1 110 ? 9.612 9.233 5.517 1.00 74.31 110 PRO A CA 1
ATOM 896 C C . PRO A 1 110 ? 9.881 9.489 6.991 1.00 74.31 110 PRO A C 1
ATOM 898 O O . PRO A 1 110 ? 8.945 9.518 7.785 1.00 74.31 110 PRO A O 1
ATOM 901 N N . ALA A 1 111 ? 11.156 9.552 7.368 1.00 64.88 111 ALA A N 1
ATOM 902 C CA . ALA A 1 111 ? 11.545 9.640 8.764 1.00 64.88 111 ALA A CA 1
ATOM 903 C C . ALA A 1 111 ? 10.882 10.851 9.434 1.00 64.88 111 ALA A C 1
ATOM 905 O O . ALA A 1 111 ? 10.920 11.962 8.911 1.00 64.88 111 ALA A O 1
ATOM 906 N N . SER A 1 112 ? 10.329 10.630 10.620 1.00 53.50 112 SER A N 1
ATOM 907 C CA . SER A 1 112 ? 10.310 11.646 11.660 1.00 53.50 112 SER A CA 1
ATOM 908 C C . SER A 1 112 ? 11.052 11.049 12.848 1.00 53.50 112 SER A C 1
ATOM 910 O O . SER A 1 112 ? 10.773 9.921 13.249 1.00 53.50 112 SER A O 1
ATOM 912 N N . LEU A 1 113 ? 12.018 11.794 13.385 1.00 53.78 113 LEU A N 1
ATOM 913 C CA . LEU A 1 113 ? 12.780 11.411 14.579 1.00 53.78 113 LEU A CA 1
ATOM 914 C C . LEU A 1 113 ? 11.885 11.279 15.827 1.00 53.78 113 LEU A C 1
ATOM 916 O O . LEU A 1 113 ? 12.320 10.734 16.835 1.00 53.78 113 LEU A O 1
ATOM 920 N N . SER A 1 114 ? 10.642 11.767 15.767 1.00 56.66 114 SER A N 1
ATOM 921 C CA . SER A 1 114 ? 9.750 11.889 16.923 1.00 56.66 114 SER A CA 1
ATOM 922 C C . SER A 1 114 ? 8.282 11.531 16.652 1.00 56.66 114 SER A C 1
ATOM 924 O O . SER A 1 114 ? 7.503 11.478 17.599 1.00 56.66 114 SER A O 1
ATOM 926 N N . HIS A 1 115 ? 7.876 11.270 15.401 1.00 60.25 115 HIS A N 1
ATOM 927 C CA . HIS A 1 115 ? 6.467 11.063 15.041 1.00 60.25 115 HIS A CA 1
ATOM 928 C C . HIS A 1 115 ? 6.244 9.906 14.058 1.00 60.25 115 HIS A C 1
ATOM 930 O O . HIS A 1 115 ? 7.107 9.516 13.274 1.00 60.25 115 HIS A O 1
ATOM 936 N N . GLN A 1 116 ? 5.027 9.367 14.083 1.00 64.81 116 GLN A N 1
ATOM 937 C CA . GLN A 1 116 ? 4.539 8.409 13.096 1.00 64.81 116 GLN A CA 1
ATOM 938 C C . GLN A 1 116 ? 4.568 9.050 11.688 1.00 64.81 116 GLN A C 1
ATOM 940 O O . GLN A 1 116 ? 4.032 10.149 11.526 1.00 64.81 116 GLN A O 1
ATOM 945 N N . PRO A 1 117 ? 5.159 8.406 10.662 1.00 69.56 117 PRO A N 1
ATOM 946 C CA . PRO A 1 117 ? 5.172 8.944 9.300 1.00 69.56 117 PRO A CA 1
ATOM 947 C C . PRO A 1 117 ? 3.746 9.116 8.766 1.00 69.56 117 PRO A C 1
ATOM 949 O O . PRO A 1 117 ? 2.912 8.244 8.957 1.00 69.56 117 PRO A O 1
ATOM 952 N N . PHE A 1 118 ? 3.453 10.205 8.052 1.00 69.56 118 PHE A N 1
ATOM 953 C CA . PHE A 1 118 ? 2.099 10.465 7.531 1.00 69.56 118 PHE A CA 1
ATOM 954 C C . PHE A 1 118 ? 1.695 9.561 6.350 1.00 69.56 118 PHE A C 1
ATOM 956 O O . PHE A 1 118 ? 0.507 9.370 6.073 1.00 69.56 118 PHE A O 1
ATOM 963 N N . TYR A 1 119 ? 2.670 9.007 5.634 1.00 76.88 119 TYR A N 1
ATOM 964 C CA . TYR A 1 119 ? 2.465 8.157 4.465 1.00 76.88 119 TYR A CA 1
ATOM 965 C C . TYR A 1 119 ? 3.591 7.132 4.345 1.00 76.88 119 TYR A C 1
ATOM 967 O O . TYR A 1 119 ? 4.664 7.303 4.920 1.00 76.88 119 TYR A O 1
ATOM 975 N N . HIS A 1 120 ? 3.344 6.071 3.581 1.00 89.44 120 HIS A N 1
ATOM 976 C CA . HIS A 1 120 ? 4.392 5.158 3.129 1.00 89.44 120 HIS A CA 1
ATOM 977 C C . HIS A 1 120 ? 4.671 5.441 1.655 1.00 89.44 120 HIS A C 1
ATOM 979 O O . HIS A 1 120 ? 3.734 5.647 0.885 1.00 89.44 120 HIS A O 1
ATOM 985 N N . LEU A 1 121 ? 5.936 5.437 1.248 1.00 92.38 121 LEU A N 1
ATOM 986 C CA . LEU A 1 121 ? 6.291 5.343 -0.166 1.00 92.38 121 LEU A CA 1
ATOM 987 C C . LEU A 1 121 ? 6.484 3.877 -0.513 1.00 92.38 121 LEU A C 1
ATOM 989 O O . LEU A 1 121 ? 7.356 3.239 0.059 1.00 92.38 121 LEU A O 1
ATOM 993 N N . ILE A 1 122 ? 5.690 3.348 -1.435 1.00 94.94 122 ILE A N 1
ATOM 994 C CA . ILE A 1 122 ? 5.813 1.965 -1.895 1.00 94.94 122 ILE A CA 1
ATOM 995 C C . ILE A 1 122 ? 6.431 1.975 -3.288 1.00 94.94 122 ILE A C 1
ATOM 997 O O . ILE A 1 122 ? 5.862 2.560 -4.208 1.00 94.94 122 ILE A O 1
ATOM 1001 N N . LEU A 1 123 ? 7.584 1.331 -3.432 1.00 94.62 123 LEU A N 1
ATOM 1002 C CA . LEU A 1 123 ? 8.225 1.078 -4.716 1.00 94.62 123 LEU A CA 1
ATOM 1003 C C . LEU A 1 123 ? 7.812 -0.304 -5.220 1.00 94.62 123 LEU A C 1
ATOM 1005 O O . LEU A 1 123 ? 7.850 -1.268 -4.459 1.00 94.62 123 LEU A O 1
ATOM 1009 N N . ALA A 1 124 ? 7.489 -0.408 -6.505 1.00 95.12 124 ALA A N 1
ATOM 1010 C CA . ALA A 1 124 ? 7.391 -1.675 -7.217 1.00 95.12 124 ALA A CA 1
ATOM 1011 C C . ALA A 1 124 ? 8.225 -1.617 -8.500 1.00 95.12 124 ALA A C 1
ATOM 1013 O O . ALA A 1 124 ? 8.006 -0.747 -9.344 1.00 95.12 124 ALA A O 1
ATOM 1014 N N . SER A 1 125 ? 9.171 -2.542 -8.637 1.00 92.31 125 SER A N 1
ATOM 1015 C CA . SER A 1 125 ? 10.066 -2.656 -9.788 1.00 92.31 125 SER A CA 1
ATOM 1016 C C . SER A 1 125 ? 10.255 -4.123 -10.184 1.00 92.31 125 SER A C 1
ATOM 1018 O O . SER A 1 125 ? 10.118 -5.039 -9.367 1.00 92.31 125 SER A O 1
ATOM 1020 N N . ASP A 1 126 ? 10.509 -4.364 -11.466 1.00 88.56 126 ASP A N 1
ATOM 1021 C CA . ASP A 1 126 ? 10.959 -5.659 -11.978 1.00 88.56 126 ASP A CA 1
ATOM 1022 C C . ASP A 1 126 ? 12.494 -5.766 -12.019 1.00 88.56 126 ASP A C 1
ATOM 1024 O O . ASP A 1 126 ? 13.016 -6.873 -12.166 1.00 88.56 126 ASP A O 1
ATOM 1028 N N . SER A 1 127 ? 13.197 -4.644 -11.811 1.00 84.25 127 SER A N 1
ATOM 1029 C CA . SER A 1 127 ? 14.650 -4.516 -11.834 1.00 84.25 127 SER A CA 1
ATOM 1030 C C . SER A 1 127 ? 15.224 -4.242 -10.444 1.00 84.25 127 SER A C 1
ATOM 1032 O O . SER A 1 127 ? 14.832 -3.314 -9.735 1.00 84.25 127 SER A O 1
ATOM 1034 N N . ASP A 1 128 ? 16.243 -5.018 -10.083 1.00 82.88 128 ASP A N 1
ATOM 1035 C CA . ASP A 1 128 ? 17.004 -4.852 -8.842 1.00 82.88 128 ASP A CA 1
ATOM 1036 C C . ASP A 1 128 ? 17.709 -3.487 -8.773 1.00 82.88 128 ASP A C 1
ATOM 1038 O O . ASP A 1 128 ? 17.904 -2.913 -7.703 1.00 82.88 128 ASP A O 1
ATOM 1042 N N . THR A 1 129 ? 18.087 -2.927 -9.928 1.00 83.00 129 THR A N 1
ATOM 1043 C CA . THR A 1 129 ? 18.844 -1.674 -9.994 1.00 83.00 129 THR A CA 1
ATOM 1044 C C . THR A 1 129 ? 18.051 -0.501 -9.422 1.00 83.00 129 THR A C 1
ATOM 1046 O O . THR A 1 129 ? 18.586 0.245 -8.603 1.00 83.00 129 THR A O 1
ATOM 1049 N N . GLY A 1 130 ? 16.779 -0.346 -9.801 1.00 76.94 130 GLY A N 1
ATOM 1050 C CA . GLY A 1 130 ? 15.939 0.751 -9.308 1.00 76.94 130 GLY A CA 1
ATOM 1051 C C . GLY A 1 130 ? 15.650 0.635 -7.812 1.00 76.94 130 GLY A C 1
ATOM 1052 O O . GLY A 1 130 ? 15.752 1.620 -7.076 1.00 76.94 130 GLY A O 1
ATOM 1053 N N . ALA A 1 131 ? 15.404 -0.589 -7.334 1.00 79.38 131 ALA A N 1
ATOM 1054 C CA . ALA A 1 131 ? 15.237 -0.872 -5.910 1.00 79.38 131 ALA A CA 1
ATOM 1055 C C . ALA A 1 131 ? 16.495 -0.530 -5.097 1.00 79.38 131 ALA A C 1
ATOM 1057 O O . ALA A 1 131 ? 16.402 0.131 -4.058 1.00 79.38 131 ALA A O 1
ATOM 1058 N N . LYS A 1 132 ? 17.679 -0.908 -5.595 1.00 86.25 132 LYS A N 1
ATOM 1059 C CA . LYS A 1 132 ? 18.970 -0.569 -4.980 1.00 86.25 132 LYS A CA 1
ATOM 1060 C C . LYS A 1 132 ? 19.218 0.933 -4.936 1.00 86.25 132 LYS A C 1
ATOM 1062 O O . LYS A 1 132 ? 19.609 1.431 -3.885 1.00 86.25 132 LYS A O 1
ATOM 1067 N N . ILE A 1 133 ? 18.959 1.652 -6.032 1.00 84.88 133 ILE A N 1
ATOM 1068 C CA . ILE A 1 133 ? 19.121 3.112 -6.089 1.00 84.88 133 ILE A CA 1
ATOM 1069 C C . ILE A 1 133 ? 18.225 3.784 -5.052 1.00 84.88 133 ILE A C 1
ATOM 1071 O O . ILE A 1 133 ? 18.705 4.603 -4.273 1.00 84.88 133 ILE A O 1
ATOM 1075 N N . LEU A 1 134 ? 16.934 3.439 -5.006 1.00 80.81 134 LEU A N 1
ATOM 1076 C CA . LEU A 1 134 ? 16.020 4.104 -4.081 1.00 80.81 134 LEU A CA 1
ATOM 1077 C C . LEU A 1 134 ? 16.361 3.782 -2.623 1.00 80.81 134 LEU A C 1
ATOM 1079 O O . LEU A 1 134 ? 16.320 4.674 -1.780 1.00 80.81 134 LEU A O 1
ATOM 1083 N N . LYS A 1 135 ? 16.759 2.539 -2.330 1.00 82.12 135 LYS A N 1
ATOM 1084 C CA . LYS A 1 135 ? 17.226 2.136 -0.999 1.00 82.12 135 LYS A CA 1
ATOM 1085 C C . LYS A 1 135 ? 18.486 2.893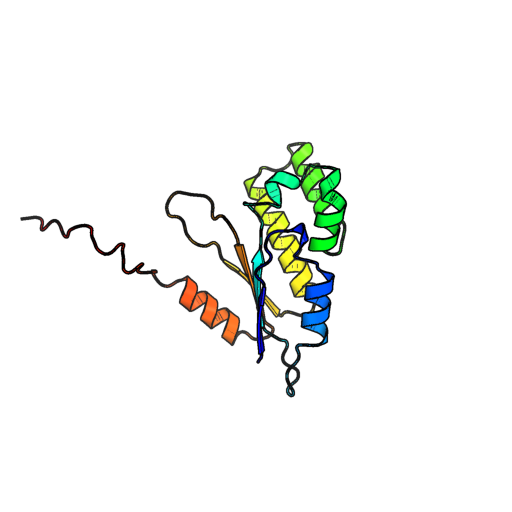 -0.580 1.00 82.12 135 LYS A C 1
ATOM 1087 O O . LYS A 1 135 ? 18.536 3.392 0.542 1.00 82.12 135 LYS A O 1
ATOM 1092 N N . ASP A 1 136 ? 19.462 3.017 -1.478 1.00 85.94 136 ASP A N 1
ATOM 1093 C CA . ASP A 1 136 ? 20.678 3.806 -1.255 1.00 85.94 136 ASP A CA 1
ATOM 1094 C C . ASP A 1 136 ? 20.330 5.274 -0.970 1.00 85.94 136 ASP A C 1
ATOM 1096 O O . ASP A 1 136 ? 20.688 5.802 0.081 1.00 85.94 136 ASP A O 1
ATOM 1100 N N . VAL A 1 137 ? 19.534 5.910 -1.836 1.00 83.06 137 VAL A N 1
ATOM 1101 C CA . VAL A 1 137 ? 19.086 7.302 -1.661 1.00 83.06 137 VAL A CA 1
ATOM 1102 C C . VAL A 1 137 ? 18.322 7.493 -0.349 1.00 83.06 137 VAL A C 1
ATOM 1104 O O . VAL A 1 137 ? 18.545 8.483 0.345 1.00 83.06 137 VAL A O 1
ATOM 1107 N N . TRP A 1 138 ? 17.447 6.558 0.027 1.00 81.56 138 TRP A N 1
ATOM 1108 C CA . TRP A 1 138 ? 16.655 6.663 1.254 1.00 81.56 138 TRP A CA 1
ATOM 1109 C C . TRP A 1 138 ? 17.480 6.492 2.529 1.00 81.56 138 TRP A C 1
ATOM 1111 O O . TRP A 1 138 ? 17.121 7.055 3.563 1.00 81.56 138 TRP A O 1
ATOM 1121 N N . SER A 1 139 ? 18.564 5.716 2.457 1.00 77.81 139 SER A N 1
ATOM 1122 C CA . SER A 1 139 ? 19.478 5.470 3.577 1.00 77.81 139 SER A CA 1
ATOM 1123 C C . SER A 1 139 ? 20.420 6.641 3.867 1.00 77.81 139 SER A C 1
ATOM 1125 O O . SER A 1 139 ? 21.030 6.688 4.935 1.00 77.81 139 SER A O 1
ATOM 1127 N N . LYS A 1 140 ? 20.533 7.601 2.942 1.00 78.38 140 LYS A N 1
ATOM 1128 C CA . LYS A 1 140 ? 21.403 8.765 3.111 1.00 78.38 140 LYS A CA 1
ATOM 1129 C C . LYS A 1 140 ? 20.781 9.787 4.068 1.00 78.38 140 LYS A C 1
ATOM 1131 O O . LYS A 1 140 ? 19.569 10.025 4.012 1.00 78.38 140 LYS A O 1
ATOM 1136 N N . PRO A 1 141 ? 21.597 10.437 4.919 1.00 68.50 141 PRO A N 1
ATOM 1137 C CA . PRO A 1 141 ? 21.135 11.551 5.732 1.00 68.50 141 PRO A CA 1
ATOM 1138 C C . PRO A 1 141 ? 20.585 12.650 4.819 1.00 68.50 141 PRO A C 1
ATOM 1140 O O . PRO A 1 141 ? 21.235 13.076 3.862 1.00 68.50 141 PRO A O 1
ATOM 1143 N N . ARG A 1 142 ? 19.358 13.092 5.100 1.00 65.69 142 ARG A N 1
ATOM 1144 C CA . ARG A 1 142 ? 18.739 14.201 4.376 1.00 65.69 142 ARG A CA 1
ATOM 1145 C C . ARG A 1 142 ? 19.098 15.484 5.089 1.00 65.69 142 ARG A C 1
ATOM 1147 O O . ARG A 1 142 ? 18.576 15.764 6.161 1.00 65.69 142 ARG A O 1
ATOM 1154 N N . TYR A 1 143 ? 19.967 16.263 4.472 1.00 59.50 143 TYR A N 1
ATOM 1155 C CA . TYR A 1 143 ? 20.167 17.642 4.874 1.00 59.50 143 TYR A CA 1
ATOM 1156 C C . TYR A 1 143 ? 19.016 18.450 4.288 1.00 59.50 143 TYR A C 1
ATOM 1158 O O . TYR A 1 143 ? 18.975 18.700 3.083 1.00 59.50 143 TYR A O 1
ATOM 1166 N N . LEU A 1 144 ? 18.047 18.825 5.122 1.00 59.25 144 LEU A N 1
ATOM 1167 C CA . LEU A 1 144 ? 17.176 19.935 4.770 1.00 59.25 144 LEU A CA 1
ATOM 1168 C C . LEU A 1 144 ? 18.056 21.193 4.816 1.00 59.25 144 LEU A C 1
ATOM 1170 O O . LEU A 1 144 ? 18.646 21.458 5.864 1.00 59.25 144 LEU A O 1
ATOM 1174 N N . PRO A 1 145 ? 18.177 21.970 3.721 1.00 52.34 145 PRO A N 1
ATOM 1175 C CA . PRO A 1 145 ? 19.031 23.163 3.680 1.00 52.34 145 PRO A CA 1
ATOM 1176 C C . PRO A 1 145 ? 18.735 24.181 4.797 1.00 52.34 145 PRO A C 1
ATOM 1178 O O . PRO A 1 145 ? 19.567 25.030 5.096 1.00 52.34 145 PRO A O 1
ATOM 1181 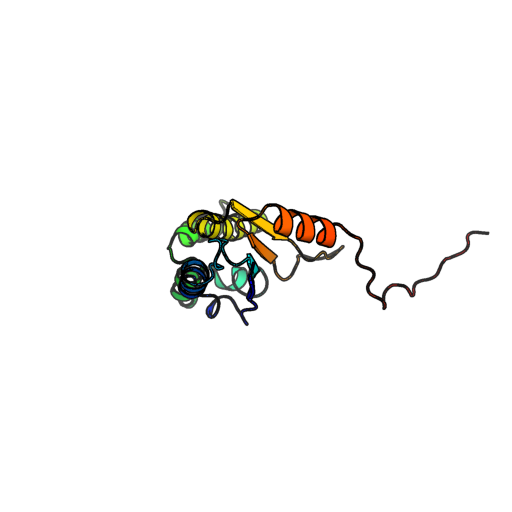N N . CYS A 1 146 ? 17.567 24.074 5.435 1.00 53.19 146 CYS A N 1
ATOM 1182 C CA . CYS A 1 146 ? 17.092 24.936 6.512 1.00 53.19 146 CYS A CA 1
ATOM 1183 C C . CYS A 1 146 ? 17.430 24.428 7.931 1.00 53.19 146 CYS A C 1
ATOM 1185 O O . CYS A 1 146 ? 17.282 25.190 8.878 1.00 53.19 146 CYS A O 1
ATOM 1187 N N . GLU A 1 147 ? 17.860 23.172 8.106 1.00 52.34 147 GLU A N 1
ATOM 1188 C CA . GLU A 1 147 ? 18.150 22.572 9.428 1.00 52.34 147 GLU A CA 1
ATOM 1189 C C . GLU A 1 147 ? 19.645 22.607 9.802 1.00 52.34 147 GLU A C 1
ATOM 1191 O O . GLU A 1 147 ? 20.042 22.148 10.867 1.00 52.34 147 GLU A O 1
ATOM 1196 N N . LEU A 1 148 ? 20.485 23.220 8.960 1.00 50.50 148 LEU A N 1
ATOM 1197 C CA . LEU A 1 148 ? 21.906 23.487 9.236 1.00 50.50 148 LEU A CA 1
ATOM 1198 C C . LEU A 1 148 ? 22.144 24.671 10.197 1.00 50.50 148 LEU A C 1
ATOM 1200 O O . LEU A 1 148 ? 23.291 25.027 10.459 1.00 50.50 148 LEU A O 1
ATOM 1204 N N . LEU A 1 149 ? 21.086 25.286 10.732 1.00 43.84 149 LEU A N 1
ATOM 1205 C CA . LEU A 1 149 ? 21.160 26.464 11.600 1.00 43.84 149 LEU A CA 1
ATOM 1206 C C . LEU A 1 149 ? 20.855 26.133 13.065 1.00 43.84 149 LEU A C 1
ATOM 1208 O O . LEU A 1 149 ? 19.999 26.763 13.668 1.00 43.84 149 LEU A O 1
ATOM 1212 N N . TYR A 1 150 ? 21.592 25.193 13.654 1.00 41.34 150 TYR A N 1
ATOM 1213 C CA . TYR A 1 150 ? 21.840 25.203 15.098 1.00 41.34 150 TYR A CA 1
ATOM 1214 C C . TYR A 1 150 ? 23.305 24.849 15.364 1.00 41.34 150 TYR A C 1
ATOM 1216 O O . TYR A 1 150 ? 23.710 23.693 15.386 1.00 41.34 150 TYR A O 1
ATOM 1224 N N . SER A 1 151 ? 24.086 25.925 15.473 1.00 41.53 151 SER A N 1
ATOM 1225 C CA . SER A 1 151 ? 25.198 26.138 16.399 1.00 41.53 151 SER A CA 1
ATOM 1226 C C . SER A 1 151 ? 26.125 24.952 16.677 1.00 41.53 151 SER A C 1
ATOM 1228 O O . SER A 1 151 ? 25.843 24.095 17.508 1.00 41.53 151 SER A O 1
ATOM 1230 N N . GLN A 1 152 ? 27.328 25.001 16.099 1.00 41.69 152 GLN A N 1
ATOM 1231 C CA . GLN A 1 152 ? 28.487 24.435 16.783 1.00 41.69 152 GLN A CA 1
ATOM 1232 C C . GLN A 1 152 ? 28.696 25.214 18.088 1.00 41.69 152 GLN A C 1
ATOM 1234 O O . GLN A 1 152 ? 29.287 26.295 18.076 1.00 41.69 152 GLN A O 1
ATOM 1239 N N . GLU A 1 153 ? 28.228 24.684 19.216 1.00 43.47 153 GLU A N 1
ATOM 1240 C CA . GLU A 1 153 ? 28.833 25.043 20.495 1.00 43.47 153 GLU A CA 1
ATOM 1241 C C . GLU A 1 153 ? 30.249 24.465 20.495 1.00 43.47 153 GLU A C 1
ATOM 1243 O O . GLU A 1 153 ? 30.469 23.259 20.613 1.00 43.47 153 GLU A O 1
ATOM 1248 N N . LYS A 1 154 ? 31.230 25.345 20.281 1.00 41.47 154 LYS A N 1
ATOM 1249 C CA . LYS A 1 154 ? 32.619 25.041 20.603 1.00 41.47 154 LYS A CA 1
ATOM 1250 C C . LYS A 1 154 ? 32.690 24.833 22.110 1.00 41.47 154 LYS A C 1
ATOM 1252 O O . LYS A 1 154 ? 32.560 25.789 22.868 1.00 41.47 154 LYS A O 1
ATOM 1257 N N . VAL A 1 155 ? 32.909 23.591 22.521 1.00 45.34 155 VAL A N 1
ATOM 1258 C CA . VAL A 1 155 ? 33.407 23.286 23.859 1.00 45.34 155 VAL A CA 1
ATOM 1259 C C . VAL A 1 155 ? 34.846 23.808 23.918 1.00 45.34 155 VAL A C 1
ATOM 1261 O O . VAL A 1 155 ? 35.729 23.273 23.245 1.00 45.34 155 VAL A O 1
ATOM 1264 N N . THR A 1 156 ? 35.047 24.891 24.664 1.00 47.97 156 THR A N 1
ATOM 1265 C CA . THR A 1 156 ? 36.339 25.300 25.240 1.00 47.97 156 THR A CA 1
ATOM 1266 C C . THR A 1 156 ? 36.286 25.079 26.732 1.00 47.97 156 THR A C 1
ATOM 1268 O O . THR A 1 156 ? 35.239 25.447 27.311 1.00 47.97 156 THR A O 1
#

Sequence (156 aa):
SSFALIDPPGYKRLRWSTIKKLTAHGSDWRGHKMELLIMFPLEMALLRNLTRSECQASITRLYGNHQWEEIKQDKLSGKIELSEVRGRLVELFKAGLRGLGYNYVEDFKPASLSHQPFYHLILASDSDTGAKILKDVWSKPRYLPCELLYSQEKVT

InterPro domains:
  IPR031009 Three-Cys-motif partner protein [TIGR04474] (2-139)

Foldseek 3Di:
DAEDEADDPALLRQFPVVVLVQQVPQADPVRWGYKYKYFAQPQVYCLVCLQPPVCQVSNCRNLVHNPLVVLVVCVVVVVDDPVVSSVVSQVSNQVSLVVSVFPDWDWDAPDDPPDGGRTITIITGNDPVVVVVVVVVRPDDDDPVVPVPDDDPPDD